Protein AF-A0A818R919-F1 (afdb_monomer_lite)

Radius of gyration: 12.77 Å; chains: 1; bounding box: 32×18×34 Å

Sequence (69 aa):
PLTNLFLAHRLDPEFSRNLKYHYIMGGNCTVPRFDTLSIGIEFNFASDALAASRVLEELETILRIITFE

Secondary structure (DSSP, 8-state):
--HHHHHHHHH-GGGGGG-S-EEEE---SSS---SSSSSS--HHHHHTHHHHHHHHHH--S-EEEE---

pLDDT: mean 84.56, std 13.86, range [45.94, 96.06]

Foldseek 3Di:
DQVVVLVVCVVPVCVLVPDAEDEAEAFDDPDDPDDDDDPGGTPVCVVPVPSVVCCVVRRPYHYDYDYPD

Structure (mmCIF, N/CA/C/O backbone):
data_AF-A0A818R919-F1
#
_entry.id   AF-A0A818R919-F1
#
loop_
_atom_site.group_PDB
_atom_site.id
_atom_site.type_symbol
_atom_site.label_atom_id
_atom_site.label_alt_id
_atom_site.label_comp_id
_atom_site.label_asym_id
_atom_site.label_entity_id
_atom_site.label_seq_id
_atom_site.pdbx_PDB_ins_code
_atom_site.Cartn_x
_atom_site.Cartn_y
_atom_site.Cartn_z
_atom_site.occupancy
_atom_site.B_iso_or_equiv
_atom_site.auth_seq_id
_atom_site.auth_comp_id
_atom_site.auth_asym_id
_atom_site.auth_atom_id
_atom_site.pdbx_PDB_model_num
ATOM 1 N N . PRO A 1 1 ? -1.318 -5.384 -7.665 1.00 90.25 1 PRO A N 1
ATOM 2 C CA . PRO A 1 1 ? -2.034 -4.083 -7.557 1.00 90.25 1 PRO A CA 1
ATOM 3 C C . PRO A 1 1 ? -2.674 -3.908 -6.169 1.00 90.25 1 PRO A C 1
ATOM 5 O O . PRO A 1 1 ? -2.883 -4.903 -5.479 1.00 90.25 1 PRO A O 1
ATOM 8 N N . LEU A 1 2 ? -2.968 -2.669 -5.755 1.00 95.00 2 LEU A N 1
ATOM 9 C CA . LEU A 1 2 ? -3.415 -2.337 -4.386 1.00 95.00 2 LEU A CA 1
ATOM 10 C C . LEU A 1 2 ? -4.917 -2.010 -4.262 1.00 95.00 2 LEU A C 1
ATOM 12 O O . LEU A 1 2 ? -5.377 -1.573 -3.208 1.00 95.00 2 LEU A O 1
ATOM 16 N N . THR A 1 3 ? -5.700 -2.272 -5.309 1.00 96.06 3 THR A N 1
ATOM 17 C CA . THR A 1 3 ? -7.127 -1.924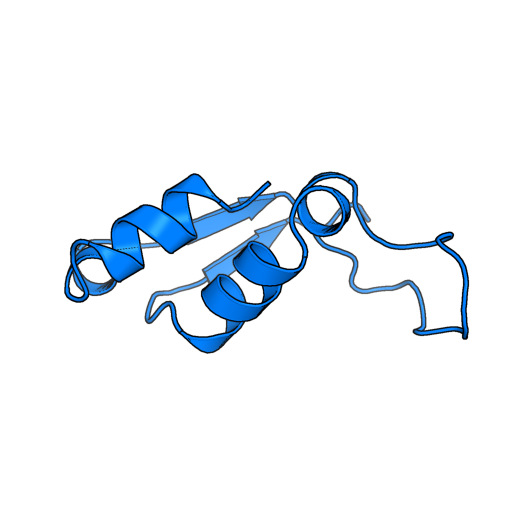 -5.413 1.00 96.06 3 THR A CA 1
ATOM 18 C C . THR A 1 3 ? -7.969 -2.446 -4.248 1.00 96.06 3 THR A C 1
ATOM 20 O O . THR A 1 3 ? -8.736 -1.693 -3.658 1.00 96.06 3 THR A O 1
ATOM 23 N N . ASN A 1 4 ? -7.808 -3.716 -3.862 1.00 95.88 4 ASN A N 1
ATOM 24 C CA . ASN A 1 4 ? -8.612 -4.316 -2.787 1.00 95.88 4 ASN A CA 1
ATOM 25 C C . ASN A 1 4 ? -8.356 -3.656 -1.434 1.00 95.88 4 ASN A C 1
ATOM 27 O O . ASN A 1 4 ? -9.281 -3.474 -0.651 1.00 95.88 4 ASN A O 1
ATOM 31 N N . LEU A 1 5 ? -7.104 -3.293 -1.168 1.00 93.62 5 LEU A N 1
ATOM 32 C CA . LEU A 1 5 ? -6.727 -2.643 0.076 1.00 93.62 5 LEU A CA 1
ATOM 33 C C . LEU A 1 5 ? -7.264 -1.216 0.138 1.00 93.62 5 LEU A C 1
ATOM 35 O O . LEU A 1 5 ? -7.801 -0.806 1.163 1.00 93.62 5 LEU A O 1
ATOM 39 N N . PHE A 1 6 ? -7.168 -0.491 -0.977 1.00 94.44 6 PHE A N 1
ATOM 40 C CA . PHE A 1 6 ? -7.783 0.821 -1.114 1.00 94.44 6 PHE A CA 1
ATOM 41 C C . PHE A 1 6 ? -9.298 0.750 -0.880 1.00 94.44 6 PHE A C 1
ATOM 43 O O . PHE A 1 6 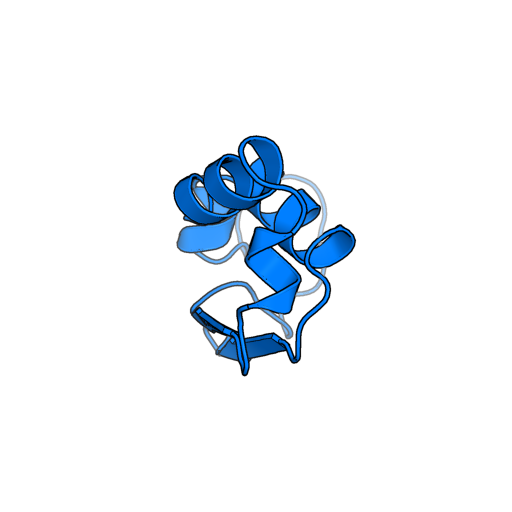? -9.834 1.515 -0.085 1.00 94.44 6 PHE A O 1
ATOM 50 N N . LEU A 1 7 ? -9.989 -0.206 -1.510 1.00 95.31 7 LEU A N 1
ATOM 51 C CA . LEU A 1 7 ? -11.428 -0.396 -1.323 1.00 95.31 7 LEU A CA 1
ATOM 52 C C . LEU A 1 7 ? -11.782 -0.793 0.114 1.00 95.31 7 LEU A C 1
ATOM 54 O O . LEU A 1 7 ? -12.739 -0.255 0.660 1.00 95.31 7 LEU A O 1
ATOM 58 N N . ALA A 1 8 ? -11.008 -1.681 0.743 1.00 93.56 8 ALA A N 1
ATOM 59 C CA . ALA A 1 8 ? -11.225 -2.077 2.132 1.00 93.56 8 ALA A CA 1
ATOM 60 C C . ALA A 1 8 ? -11.138 -0.871 3.075 1.00 93.56 8 ALA A C 1
ATOM 62 O O . ALA A 1 8 ? -12.051 -0.653 3.864 1.00 93.56 8 ALA A O 1
ATOM 63 N N . HIS A 1 9 ? -10.107 -0.035 2.923 1.00 92.12 9 HIS A N 1
ATOM 64 C CA . HIS A 1 9 ? -9.959 1.187 3.714 1.00 92.12 9 HIS A CA 1
ATOM 65 C C . HIS A 1 9 ? -11.060 2.226 3.427 1.00 92.12 9 HIS A C 1
ATOM 67 O O . HIS A 1 9 ? -11.467 2.970 4.314 1.00 92.12 9 HIS A O 1
ATOM 73 N N . ARG A 1 10 ? -11.584 2.274 2.195 1.00 93.44 10 ARG A N 1
ATOM 74 C CA . ARG A 1 10 ? -12.704 3.160 1.835 1.00 93.44 10 ARG A CA 1
ATOM 75 C C . ARG A 1 10 ? -14.039 2.708 2.413 1.00 93.44 10 ARG A C 1
ATOM 77 O O . ARG A 1 10 ? -14.859 3.559 2.746 1.00 93.44 10 ARG A O 1
ATOM 84 N N . LEU A 1 11 ? -14.270 1.399 2.482 1.00 95.38 11 LEU A N 1
ATOM 85 C CA . LEU A 1 11 ? -15.495 0.820 3.033 1.00 95.38 11 LEU A CA 1
ATOM 86 C C . LEU A 1 11 ? -15.488 0.836 4.565 1.00 95.38 11 LEU A C 1
ATOM 88 O O . LEU A 1 11 ? -16.531 1.068 5.170 1.00 95.38 11 LEU A O 1
ATOM 92 N N . ASP A 1 12 ? -14.323 0.621 5.171 1.00 94.25 12 ASP A N 1
ATOM 93 C CA . ASP A 1 12 ? -14.109 0.669 6.612 1.00 94.25 12 ASP A CA 1
ATOM 94 C C . ASP A 1 12 ? -12.846 1.494 6.928 1.00 94.25 12 ASP A C 1
ATOM 96 O O . ASP A 1 12 ? -11.727 0.978 6.845 1.00 94.25 12 ASP A O 1
ATOM 100 N N . PRO A 1 13 ? -12.999 2.777 7.305 1.00 88.50 13 PRO A N 1
ATOM 101 C CA . PRO A 1 13 ? -11.868 3.630 7.664 1.00 88.50 13 PRO A CA 1
ATOM 102 C C . PRO A 1 13 ? -11.039 3.102 8.843 1.00 88.50 13 PRO A C 1
ATOM 104 O O . PRO A 1 13 ? -9.843 3.374 8.913 1.00 88.50 13 PRO A O 1
ATOM 107 N N . GLU A 1 14 ? -11.636 2.311 9.742 1.00 90.12 14 GLU A N 1
ATOM 108 C CA . GLU A 1 14 ? -10.947 1.735 10.903 1.00 90.12 14 GLU A CA 1
ATOM 109 C C . GLU A 1 14 ? -10.180 0.448 10.549 1.00 90.12 14 GLU A C 1
ATOM 111 O O . GLU A 1 14 ? -9.404 -0.059 11.362 1.00 90.12 14 GLU A O 1
ATOM 116 N N . PHE A 1 15 ? -10.329 -0.066 9.322 1.00 90.69 15 PHE A N 1
ATOM 117 C CA . PHE A 1 15 ? -9.659 -1.276 8.845 1.00 90.69 15 PHE A CA 1
ATOM 118 C C . PHE A 1 15 ? -8.141 -1.242 9.072 1.00 90.69 15 PHE A C 1
ATOM 120 O O . PHE A 1 15 ? -7.558 -2.224 9.535 1.00 90.69 15 PHE A O 1
ATOM 127 N N . SER A 1 16 ? -7.498 -0.105 8.784 1.00 85.88 16 SER A N 1
ATOM 128 C CA . SER A 1 16 ? -6.045 0.070 8.914 1.00 85.88 16 SER A CA 1
ATOM 129 C C . SER A 1 16 ? -5.560 -0.088 10.357 1.00 85.88 16 SER A C 1
ATOM 131 O O . SER A 1 16 ? -4.501 -0.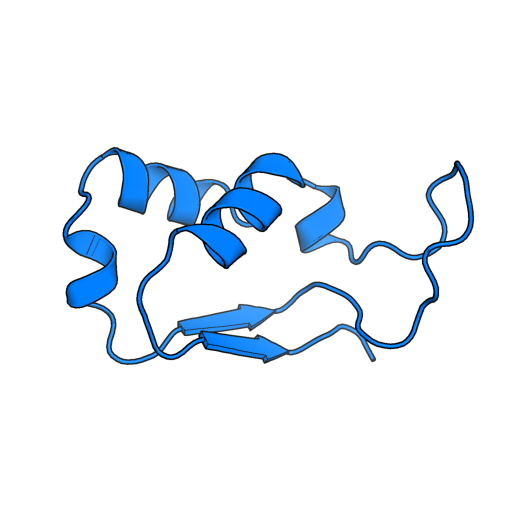674 10.579 1.00 85.88 16 SER A O 1
ATOM 133 N N . ARG A 1 17 ? -6.360 0.337 11.344 1.00 87.12 17 ARG A N 1
ATOM 134 C CA . ARG A 1 17 ? -6.030 0.240 12.777 1.00 87.12 17 ARG A CA 1
ATOM 135 C C . ARG A 1 17 ? -6.009 -1.193 13.288 1.00 87.12 17 ARG A C 1
ATOM 137 O O . ARG A 1 17 ? -5.313 -1.496 14.253 1.00 87.12 17 ARG A O 1
ATOM 144 N N . ASN A 1 18 ? -6.734 -2.084 12.620 1.00 89.69 18 ASN A N 1
ATOM 145 C CA . ASN A 1 18 ? -6.741 -3.507 12.939 1.00 89.69 18 ASN A CA 1
ATOM 146 C C . ASN A 1 18 ? -5.517 -4.245 12.360 1.00 89.69 18 ASN A C 1
ATOM 148 O O . ASN A 1 18 ? -5.270 -5.402 12.711 1.00 89.69 18 ASN A O 1
ATOM 152 N N . LEU A 1 19 ? -4.723 -3.598 11.496 1.00 88.94 19 LEU A N 1
ATOM 153 C CA . LEU A 1 19 ? -3.519 -4.180 10.905 1.00 88.94 19 LEU A CA 1
ATOM 154 C C . LEU A 1 19 ? -2.289 -3.914 11.775 1.00 88.94 19 LEU A C 1
ATOM 156 O O . LEU A 1 19 ? -1.828 -2.784 11.919 1.00 88.94 19 LEU A O 1
ATOM 160 N N . LYS A 1 20 ? -1.686 -4.992 12.288 1.00 90.00 20 LYS A N 1
ATOM 161 C CA . LYS A 1 20 ? -0.448 -4.915 13.080 1.00 90.00 20 LYS A CA 1
ATOM 162 C C . LYS A 1 20 ? 0.764 -4.480 12.246 1.00 90.00 20 LYS A C 1
ATOM 164 O O . LYS A 1 20 ? 1.601 -3.718 12.717 1.00 90.00 20 LYS A O 1
ATOM 169 N N . TYR A 1 21 ? 0.868 -5.016 11.033 1.00 90.38 21 TYR A N 1
ATOM 170 C CA . TYR A 1 21 ? 1.908 -4.713 10.055 1.00 90.38 21 TYR A CA 1
ATOM 171 C C . TYR A 1 21 ? 1.333 -4.910 8.663 1.00 90.38 21 TYR A C 1
ATOM 173 O O . TYR A 1 21 ? 0.499 -5.798 8.466 1.00 90.38 21 TYR A O 1
ATOM 181 N N . HIS A 1 22 ? 1.848 -4.164 7.692 1.00 88.19 22 HIS A N 1
ATOM 182 C CA . HIS A 1 22 ? 1.497 -4.381 6.302 1.00 88.19 22 HIS A CA 1
ATOM 183 C C . HIS A 1 22 ? 2.745 -4.453 5.420 1.00 88.19 22 HIS A C 1
ATOM 185 O O . HIS A 1 22 ? 3.614 -3.584 5.477 1.00 88.19 22 HIS A O 1
ATOM 191 N N . TYR A 1 23 ? 2.838 -5.525 4.632 1.00 93.38 23 TYR A N 1
ATOM 192 C CA . TYR A 1 23 ? 3.958 -5.804 3.740 1.00 93.38 23 TYR A CA 1
ATOM 193 C C . TYR A 1 23 ? 3.467 -5.691 2.301 1.00 93.38 23 TYR A C 1
ATOM 195 O O . TYR A 1 23 ? 2.643 -6.493 1.865 1.00 93.38 23 TYR A O 1
ATOM 203 N N . ILE A 1 24 ? 3.958 -4.694 1.573 1.00 93.62 24 ILE A N 1
ATOM 204 C CA . ILE A 1 24 ? 3.592 -4.457 0.177 1.00 93.62 24 ILE A CA 1
ATOM 205 C C . ILE A 1 24 ? 4.747 -4.916 -0.699 1.00 93.62 24 ILE A C 1
ATOM 207 O O . ILE A 1 24 ? 5.833 -4.353 -0.621 1.00 93.62 24 ILE A O 1
ATOM 211 N N . MET A 1 25 ? 4.512 -5.918 -1.545 1.00 91.94 25 MET A N 1
ATOM 212 C CA . MET A 1 25 ? 5.419 -6.209 -2.650 1.00 91.94 25 MET A CA 1
ATOM 213 C C . MET A 1 25 ? 5.087 -5.268 -3.804 1.00 91.94 25 MET A C 1
ATOM 215 O O . MET A 1 25 ? 4.017 -5.370 -4.411 1.00 91.94 25 MET A O 1
ATOM 219 N N . GLY A 1 26 ? 5.996 -4.353 -4.096 1.00 88.94 26 GLY A N 1
ATOM 220 C CA . GLY A 1 26 ? 5.871 -3.479 -5.243 1.00 88.94 26 GLY A CA 1
ATOM 221 C C . GLY A 1 26 ? 6.578 -2.151 -5.072 1.00 88.94 26 GLY A C 1
ATOM 222 O O . GLY A 1 26 ? 7.228 -1.890 -4.063 1.00 88.94 26 GLY A O 1
ATOM 223 N N . GLY A 1 27 ? 6.440 -1.310 -6.087 1.00 85.50 27 GLY A N 1
ATOM 224 C CA . GLY A 1 27 ? 7.209 -0.083 -6.188 1.00 85.50 27 GLY A CA 1
ATOM 225 C C . GLY A 1 27 ? 8.693 -0.332 -6.469 1.00 85.50 27 GLY A C 1
ATOM 226 O O . GLY A 1 27 ? 9.188 -1.456 -6.568 1.00 85.50 27 GLY A O 1
ATOM 227 N N . ASN A 1 28 ? 9.391 0.775 -6.637 1.00 84.31 28 ASN A N 1
ATOM 228 C CA . ASN A 1 28 ? 10.798 0.863 -6.974 1.00 84.31 28 ASN A CA 1
ATOM 229 C C . ASN A 1 28 ? 11.397 2.042 -6.192 1.00 84.31 28 ASN A C 1
ATOM 231 O O . ASN A 1 28 ? 10.749 3.076 -6.025 1.00 84.31 28 ASN A O 1
ATOM 235 N N . CYS A 1 29 ? 12.618 1.896 -5.689 1.00 77.06 29 CYS A N 1
ATOM 236 C CA . CYS A 1 29 ? 13.300 2.935 -4.904 1.00 77.06 29 CYS A CA 1
ATOM 237 C C . CYS A 1 29 ? 14.503 3.547 -5.627 1.00 77.06 29 CYS A C 1
ATOM 239 O O . CYS A 1 29 ? 14.958 4.628 -5.257 1.00 77.06 29 CYS A O 1
ATOM 241 N N . THR A 1 30 ? 15.043 2.861 -6.633 1.00 70.12 30 THR A N 1
ATOM 242 C CA . THR A 1 30 ? 16.333 3.206 -7.249 1.00 70.12 30 THR A CA 1
ATOM 243 C C . THR A 1 30 ? 16.199 3.854 -8.621 1.00 70.12 30 THR A C 1
ATOM 245 O O . THR A 1 30 ? 17.137 4.508 -9.077 1.00 70.12 30 THR A O 1
ATOM 248 N N . VAL A 1 31 ? 15.046 3.710 -9.281 1.00 64.81 31 VAL A N 1
ATOM 249 C CA . VAL A 1 31 ? 14.833 4.265 -10.620 1.00 64.81 31 VAL A CA 1
ATOM 250 C C . VAL A 1 31 ? 14.445 5.746 -10.499 1.00 64.81 31 VAL A C 1
ATOM 252 O O . VAL A 1 31 ? 13.405 6.055 -9.910 1.00 64.81 31 VAL A O 1
ATOM 255 N N . PRO A 1 32 ? 15.248 6.691 -11.029 1.00 55.91 32 PRO A N 1
ATOM 256 C CA . PRO A 1 32 ? 14.907 8.105 -10.970 1.00 55.91 32 PRO A CA 1
ATOM 257 C C . PRO A 1 32 ? 13.629 8.391 -11.769 1.00 55.91 32 PRO A C 1
ATOM 259 O O . PRO A 1 32 ? 13.379 7.770 -12.802 1.00 55.91 32 PRO A O 1
ATOM 262 N N . ARG A 1 33 ? 12.824 9.360 -11.301 1.00 53.44 33 ARG A N 1
ATOM 263 C CA . ARG A 1 33 ? 11.663 9.900 -12.032 1.00 53.44 33 ARG A CA 1
ATOM 264 C C . ARG A 1 33 ? 12.148 10.631 -13.291 1.00 53.44 33 ARG A C 1
ATOM 266 O O . ARG A 1 33 ? 12.197 11.857 -13.293 1.00 53.44 33 ARG A O 1
ATOM 273 N N . PHE A 1 34 ? 12.535 9.907 -14.333 1.00 46.94 34 PHE A N 1
ATOM 274 C CA . PHE A 1 34 ? 12.706 10.505 -15.650 1.00 46.94 34 PHE A CA 1
ATOM 275 C C . PHE A 1 34 ? 11.357 10.523 -16.375 1.00 46.94 34 PHE A C 1
ATOM 277 O O . PHE A 1 34 ? 10.620 9.537 -16.428 1.00 46.94 34 PHE A O 1
ATOM 284 N N . ASP A 1 35 ? 11.010 11.747 -16.752 1.00 45.94 35 ASP A N 1
ATOM 285 C CA . ASP A 1 35 ? 10.046 12.168 -17.752 1.00 45.94 35 ASP A CA 1
ATOM 286 C C . ASP A 1 35 ? 9.425 11.075 -18.641 1.00 45.94 35 ASP A C 1
ATOM 288 O O . ASP A 1 35 ? 10.073 10.358 -19.390 1.00 45.94 35 ASP A O 1
ATOM 292 N N . THR A 1 36 ? 8.090 11.038 -18.601 1.00 46.44 36 THR A N 1
ATOM 293 C CA . THR A 1 36 ? 7.218 10.649 -19.720 1.00 46.44 36 THR A CA 1
ATOM 294 C C . THR A 1 36 ? 7.660 9.424 -20.527 1.00 46.44 36 THR A C 1
ATOM 296 O O . THR A 1 36 ? 8.127 9.576 -21.648 1.00 46.44 36 THR A O 1
ATOM 299 N N . LEU A 1 37 ? 7.430 8.226 -19.976 1.00 46.59 37 LEU A N 1
ATOM 300 C CA . LEU A 1 37 ? 7.034 6.969 -20.649 1.00 46.59 37 LEU A CA 1
ATOM 301 C C . LEU A 1 37 ? 7.675 5.757 -19.954 1.00 46.59 37 LEU A C 1
ATOM 303 O O . LEU A 1 37 ? 8.730 5.272 -20.343 1.00 46.59 37 LEU A O 1
ATOM 307 N N . SER A 1 38 ? 6.945 5.203 -18.982 1.00 51.97 38 SER A N 1
ATOM 308 C CA . SER A 1 38 ? 6.774 3.749 -18.771 1.00 51.97 38 SER A CA 1
ATOM 309 C C . SER A 1 38 ? 7.993 2.831 -18.545 1.00 51.97 38 SER A C 1
ATOM 311 O O . SER A 1 38 ? 7.793 1.630 -18.387 1.00 51.97 38 SER A O 1
ATOM 313 N N . ILE A 1 39 ? 9.223 3.331 -18.445 1.00 57.25 39 ILE A N 1
ATOM 314 C CA . ILE A 1 39 ? 10.407 2.514 -18.138 1.00 57.25 39 ILE A CA 1
ATOM 315 C C . ILE A 1 39 ? 10.794 2.779 -16.686 1.00 57.25 39 ILE A C 1
ATOM 317 O O . ILE A 1 39 ? 11.587 3.664 -16.389 1.00 57.25 39 ILE A O 1
ATOM 321 N N . GLY A 1 40 ? 10.185 2.052 -15.754 1.00 65.88 40 GLY A N 1
ATOM 322 C CA . GLY A 1 40 ? 10.652 2.086 -14.370 1.00 65.88 40 GLY A CA 1
ATOM 323 C C . GLY A 1 40 ? 9.628 1.676 -13.332 1.00 65.88 40 GLY A C 1
ATOM 324 O O . GLY A 1 40 ? 10.026 1.108 -12.326 1.00 65.88 40 GLY A O 1
ATOM 325 N N . ILE A 1 41 ? 8.336 1.927 -13.551 1.00 74.75 41 ILE A N 1
ATOM 326 C CA . ILE A 1 41 ? 7.315 1.628 -12.538 1.00 74.75 41 ILE A CA 1
ATOM 327 C C . ILE A 1 41 ? 7.147 0.113 -12.397 1.00 74.75 41 ILE A C 1
ATOM 329 O O . ILE A 1 41 ? 6.951 -0.602 -13.378 1.00 74.75 41 ILE A O 1
ATOM 333 N N . GLU A 1 42 ? 7.205 -0.359 -11.156 1.00 88.06 42 GLU A N 1
ATOM 334 C CA . GLU A 1 42 ? 6.993 -1.760 -10.810 1.00 88.06 42 GLU A CA 1
ATOM 335 C C . GLU A 1 42 ? 5.561 -2.217 -11.152 1.00 88.06 42 GLU A C 1
ATOM 337 O O . GLU A 1 42 ? 4.595 -1.456 -11.068 1.00 88.06 42 GLU A O 1
ATOM 342 N N . PHE A 1 43 ? 5.431 -3.481 -11.554 1.00 87.44 43 PHE A N 1
ATOM 343 C CA . PHE A 1 43 ? 4.218 -4.077 -12.116 1.00 87.44 43 PHE A CA 1
ATOM 344 C C . PHE A 1 43 ? 2.943 -3.856 -11.279 1.00 87.44 43 PHE A C 1
ATOM 346 O O . PHE A 1 43 ? 1.911 -3.445 -11.817 1.00 87.44 43 PHE A O 1
ATOM 353 N N . ASN A 1 44 ? 2.989 -4.087 -9.964 1.00 89.31 44 ASN A N 1
ATOM 354 C CA . ASN A 1 44 ? 1.842 -3.916 -9.077 1.00 89.31 44 ASN A CA 1
ATOM 355 C C . ASN A 1 44 ? 1.398 -2.457 -8.969 1.00 89.31 44 ASN A C 1
ATOM 357 O O . ASN A 1 44 ? 0.191 -2.209 -8.912 1.00 89.31 44 ASN A O 1
ATOM 361 N N . PHE A 1 45 ? 2.341 -1.517 -8.947 1.00 89.62 45 PHE A N 1
ATOM 362 C CA . PHE A 1 45 ? 2.055 -0.083 -8.868 1.00 89.62 45 PHE A CA 1
ATOM 363 C C . PHE A 1 45 ? 1.594 0.480 -10.216 1.00 89.62 45 PHE A C 1
ATOM 365 O O . PHE A 1 45 ? 0.697 1.316 -10.249 1.00 89.62 45 PHE A O 1
ATOM 372 N N . ALA A 1 46 ? 2.141 -0.013 -11.332 1.00 89.75 46 ALA A N 1
ATOM 373 C CA . ALA A 1 46 ? 1.699 0.359 -12.676 1.00 89.75 46 ALA A CA 1
ATOM 374 C C . ALA A 1 46 ? 0.254 -0.078 -12.944 1.00 89.75 46 ALA A C 1
ATOM 376 O O . ALA A 1 46 ? -0.507 0.642 -13.588 1.00 89.75 46 ALA A O 1
ATOM 377 N N . SER A 1 47 ? -0.128 -1.252 -12.438 1.00 90.25 47 SER A N 1
ATOM 378 C CA . SER A 1 47 ? -1.456 -1.817 -12.671 1.00 90.25 47 SER A CA 1
ATOM 379 C C . SER A 1 47 ? -2.585 -1.038 -11.988 1.00 90.25 47 SER A C 1
ATOM 381 O O . SER A 1 47 ? -3.720 -1.139 -12.446 1.00 90.25 47 SER A O 1
ATOM 383 N N . ASP A 1 48 ? -2.307 -0.313 -10.901 1.00 93.25 48 ASP A N 1
ATOM 384 C CA . ASP A 1 48 ? -3.267 0.594 -10.263 1.00 93.25 48 ASP A CA 1
ATOM 385 C C . ASP A 1 48 ? -2.531 1.682 -9.466 1.00 93.25 4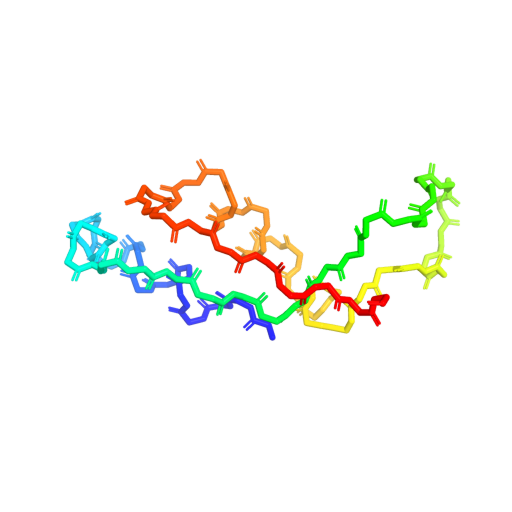8 ASP A C 1
ATOM 387 O O . ASP A 1 48 ? -2.346 1.592 -8.247 1.00 93.25 48 ASP A O 1
ATOM 391 N N . ALA A 1 49 ? -2.087 2.715 -10.184 1.00 90.62 49 ALA A N 1
ATOM 392 C CA . ALA A 1 49 ? -1.304 3.803 -9.607 1.00 90.62 49 ALA A CA 1
ATOM 393 C C . ALA A 1 49 ? -2.105 4.645 -8.601 1.00 90.62 49 ALA A C 1
ATOM 395 O O . ALA A 1 49 ? -1.526 5.174 -7.653 1.00 90.62 49 ALA A O 1
ATOM 396 N N . LEU A 1 50 ? -3.427 4.753 -8.782 1.00 92.81 50 LEU A N 1
ATOM 397 C CA . LEU A 1 50 ? -4.292 5.525 -7.892 1.00 92.81 50 LEU A CA 1
ATOM 398 C C . LEU A 1 50 ? -4.487 4.805 -6.558 1.00 92.81 50 LEU A C 1
ATOM 400 O O . LEU A 1 50 ? -4.337 5.423 -5.506 1.00 92.81 50 LEU A O 1
ATOM 404 N N . ALA A 1 51 ? -4.774 3.501 -6.580 1.00 94.56 51 ALA A N 1
ATOM 405 C CA . ALA A 1 51 ? -4.836 2.734 -5.343 1.00 94.56 51 ALA A CA 1
ATOM 406 C C . ALA A 1 51 ? -3.477 2.721 -4.636 1.00 94.56 51 ALA A C 1
ATOM 408 O O . ALA A 1 51 ? -3.430 2.860 -3.417 1.00 94.56 51 ALA A O 1
ATOM 409 N N . ALA A 1 52 ? -2.375 2.607 -5.385 1.00 92.88 52 ALA A N 1
ATOM 410 C CA . ALA A 1 52 ? -1.038 2.646 -4.808 1.00 92.88 52 ALA A CA 1
ATOM 411 C C . ALA A 1 52 ? -0.731 3.983 -4.123 1.00 92.88 52 ALA A C 1
ATOM 413 O O . ALA A 1 52 ? -0.313 3.977 -2.967 1.00 92.88 52 ALA A O 1
ATOM 414 N N . SER A 1 53 ? -0.991 5.122 -4.776 1.00 92.94 53 SER A N 1
ATOM 415 C CA . SER A 1 53 ? -0.741 6.436 -4.169 1.00 92.94 53 SER A CA 1
ATOM 416 C C . SER A 1 53 ? -1.581 6.638 -2.908 1.00 92.94 53 SER A C 1
ATOM 418 O O . SER A 1 53 ? -1.060 7.040 -1.874 1.00 92.94 53 SER A O 1
ATOM 420 N N . ARG A 1 54 ? -2.868 6.278 -2.963 1.00 94.25 54 ARG A N 1
ATOM 421 C CA . ARG A 1 54 ? -3.798 6.449 -1.842 1.00 94.25 54 ARG A CA 1
ATOM 422 C C . ARG A 1 54 ? -3.467 5.549 -0.664 1.00 94.25 54 ARG A C 1
ATOM 424 O O . ARG A 1 54 ? -3.488 6.012 0.464 1.00 94.25 54 ARG A O 1
ATOM 431 N N . VAL A 1 55 ? -3.116 4.289 -0.907 1.00 93.19 55 VAL A N 1
ATOM 432 C CA . VAL A 1 55 ? -2.688 3.374 0.161 1.00 93.19 55 VAL A CA 1
ATOM 433 C C . VAL A 1 55 ? -1.430 3.889 0.858 1.00 93.19 55 VAL A C 1
ATOM 435 O O . VAL A 1 55 ? -1.342 3.792 2.076 1.00 93.19 55 VAL A O 1
ATOM 438 N N . LEU A 1 56 ? -0.465 4.436 0.115 1.00 91.56 56 LEU A N 1
ATOM 439 C CA . LEU A 1 56 ? 0.763 4.972 0.707 1.00 91.56 56 LEU A CA 1
ATOM 440 C C . LEU A 1 56 ? 0.535 6.262 1.509 1.00 91.56 56 LEU A C 1
ATOM 442 O O . LEU A 1 56 ? 1.261 6.504 2.468 1.00 91.56 56 LEU A O 1
ATOM 446 N N . GLU A 1 57 ? -0.445 7.078 1.119 1.00 91.94 57 GLU A N 1
ATOM 447 C CA . GLU A 1 57 ? -0.777 8.345 1.784 1.00 91.94 57 GLU A CA 1
ATOM 448 C C . GLU A 1 57 ? -1.732 8.173 2.977 1.00 91.94 57 GLU A C 1
ATOM 450 O O . GLU A 1 57 ? -1.596 8.881 3.971 1.00 91.94 57 GLU A O 1
ATOM 455 N N . GLU A 1 58 ? -2.709 7.267 2.878 1.00 91.12 58 GLU A N 1
ATOM 456 C CA . GLU A 1 58 ? -3.869 7.208 3.783 1.00 91.12 58 GLU A CA 1
ATOM 457 C C . GLU A 1 58 ? -3.798 6.050 4.798 1.00 91.12 58 GLU A C 1
ATOM 459 O O . GLU A 1 58 ? -4.448 6.104 5.841 1.00 91.12 58 GLU A O 1
ATOM 464 N N . LEU A 1 59 ? -3.027 4.987 4.533 1.00 88.62 59 LEU A N 1
ATOM 465 C CA . LEU A 1 59 ? -3.040 3.793 5.383 1.00 88.62 59 LEU A CA 1
ATOM 466 C C . LEU A 1 59 ? -2.171 3.968 6.642 1.00 88.62 59 LEU A C 1
ATOM 468 O O . LEU A 1 59 ? -0.950 3.814 6.614 1.00 88.62 59 LEU A O 1
ATOM 472 N N . GLU A 1 60 ? -2.818 4.204 7.781 1.00 86.06 60 GLU A N 1
ATOM 473 C CA . GLU A 1 60 ? -2.166 4.326 9.091 1.00 86.06 60 GLU A CA 1
ATOM 474 C C . GLU A 1 60 ? -1.783 2.953 9.685 1.00 86.06 60 GLU A C 1
ATOM 476 O O . GLU A 1 60 ? -2.509 2.372 10.490 1.00 86.06 60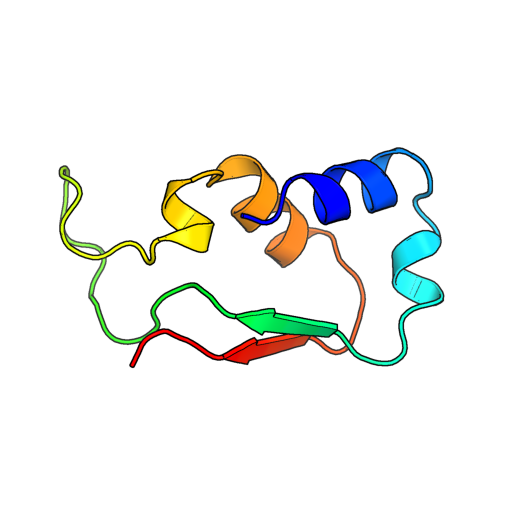 GLU A O 1
ATOM 481 N N . THR A 1 61 ? -0.635 2.399 9.286 1.00 86.38 61 THR A N 1
ATOM 482 C CA . THR A 1 61 ? -0.057 1.177 9.881 1.00 86.38 61 THR A CA 1
ATOM 483 C C . THR A 1 61 ? 1.465 1.139 9.699 1.00 86.38 61 THR A C 1
ATOM 485 O O . THR A 1 61 ? 2.040 1.932 8.953 1.00 86.38 61 THR A O 1
ATOM 488 N N . ILE A 1 62 ? 2.151 0.206 10.368 1.00 88.50 62 ILE A N 1
ATOM 489 C CA . ILE A 1 62 ? 3.578 -0.033 10.125 1.00 88.50 62 ILE A CA 1
ATOM 490 C C . ILE A 1 62 ? 3.724 -0.701 8.755 1.00 88.50 62 ILE A C 1
ATOM 492 O O . ILE A 1 62 ? 3.530 -1.913 8.604 1.00 88.50 62 ILE A O 1
ATOM 496 N N . LEU A 1 63 ? 4.077 0.115 7.766 1.00 89.88 63 LEU A N 1
ATOM 497 C CA . LEU A 1 63 ? 4.279 -0.287 6.383 1.00 89.88 63 LEU A CA 1
ATOM 498 C C . LEU A 1 63 ? 5.726 -0.727 6.133 1.00 89.88 63 LEU A C 1
ATOM 500 O O . LEU A 1 63 ? 6.682 -0.030 6.475 1.00 89.88 63 LEU A O 1
ATOM 504 N N . ARG A 1 64 ? 5.882 -1.872 5.469 1.00 93.06 64 ARG A N 1
ATOM 505 C CA . ARG A 1 64 ? 7.141 -2.320 4.872 1.00 93.06 64 ARG A CA 1
ATOM 506 C C . ARG A 1 64 ? 6.923 -2.587 3.394 1.00 93.06 64 ARG A C 1
ATOM 508 O O . ARG A 1 64 ? 6.062 -3.382 3.028 1.00 93.06 64 ARG A O 1
ATOM 515 N N . ILE A 1 65 ?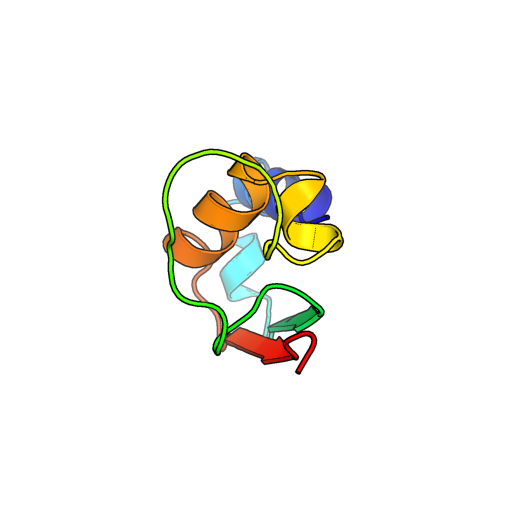 7.711 -1.930 2.556 1.00 91.50 65 ILE A N 1
ATOM 516 C CA . ILE A 1 65 ? 7.678 -2.136 1.112 1.00 91.50 65 ILE A CA 1
ATOM 517 C C . ILE A 1 65 ? 8.847 -3.045 0.739 1.00 91.50 65 ILE A C 1
ATOM 519 O O . ILE A 1 65 ? 9.985 -2.787 1.125 1.00 91.50 65 ILE A O 1
ATOM 523 N N . ILE A 1 66 ? 8.542 -4.123 0.027 1.00 92.56 66 ILE A N 1
ATOM 524 C CA . ILE A 1 66 ? 9.505 -5.012 -0.612 1.00 92.56 66 ILE A CA 1
ATOM 525 C C . ILE A 1 66 ? 9.511 -4.590 -2.076 1.00 92.56 66 ILE A C 1
ATOM 527 O O . ILE A 1 66 ? 8.581 -4.914 -2.820 1.00 92.56 66 ILE A O 1
ATOM 531 N N . THR A 1 67 ? 10.496 -3.780 -2.442 1.00 90.31 67 THR A N 1
ATOM 532 C CA . THR A 1 67 ? 10.600 -3.242 -3.796 1.00 90.31 67 THR A CA 1
ATOM 533 C C . THR A 1 67 ? 11.144 -4.287 -4.764 1.00 90.31 67 THR A C 1
ATOM 535 O O . THR A 1 67 ? 11.528 -5.386 -4.366 1.00 90.31 67 THR A O 1
ATOM 538 N N . PHE A 1 68 ? 11.092 -3.972 -6.056 1.00 81.81 68 PHE A N 1
ATOM 539 C CA . PHE A 1 68 ? 11.554 -4.872 -7.113 1.00 81.81 68 PHE A CA 1
ATOM 540 C C . PHE A 1 68 ? 13.081 -5.086 -7.131 1.00 81.81 68 PHE A C 1
ATOM 542 O O . PHE A 1 68 ? 13.537 -6.080 -7.692 1.00 81.81 68 PHE A O 1
ATOM 549 N N . GLU A 1 69 ? 13.858 -4.162 -6.562 1.00 78.81 69 GLU A N 1
ATOM 550 C CA . GLU A 1 69 ? 15.331 -4.178 -6.596 1.00 78.81 69 GLU A CA 1
ATOM 551 C C . GLU A 1 69 ? 16.022 -5.144 -5.629 1.00 78.81 69 GLU A C 1
ATOM 553 O O . GLU A 1 69 ? 15.506 -5.370 -4.511 1.00 78.81 69 GLU A O 1
#